Protein AF-A0A0N4YN14-F1 (afdb_monomer_lite)

Organism: Nippostrongylus brasiliensis (NCBI:txid27835)

InterPro domains:
  IPR001128 Cytochrome P450 [PF00067] (8-108)
  IPR036396 Cytochrome P450 superfamily [G3DSA:1.10.630.10] (1-104)
  IPR036396 Cytochrome P450 superfamily [G3DSA:1.10.630.10] (105-156)
  IPR036396 Cytochrome P450 superfamily [SSF48264] (8-153)
  IPR050182 Cytochrome P450 family 2 [PTHR24300] (8-103)

Sequence (157 aa):
MPLIKQRTDRLMEPVKAILEFIRNKVEQRKREIWSGTHVVLGEGEDFVDAFLMEMERQHECDVPSSFDDEMLVMSVLDLWIAAQATTSTTLSWAFTFLLLHPEEIHRCASLTPLNLWRDTAEDTAVGSYVIPKGTAITAQLSLVMNDETFFEDRHQE

Foldseek 3Di:
DVVVVVVVCVVCVVVVVLLVVLLVVLVVVVVCCVVVVDPADDCGPDPSSNLVVVVVVCVVVVHPDPSDSVVSSVVVVVVCVVVCVVVVVVVVVVVVVCVVCVVCVVVVVVDDPADDKDFACAFDDDPPDIDGGGDIDGDPVVVVVVPCVVVVDDPDD

Structure (mmCIF, N/CA/C/O backbone):
data_AF-A0A0N4YN14-F1
#
_entry.id   AF-A0A0N4YN14-F1
#
loop_
_atom_site.group_PDB
_atom_site.id
_atom_site.type_symbol
_atom_site.label_atom_id
_atom_site.label_alt_id
_atom_site.label_comp_id
_atom_site.label_asym_id
_atom_site.label_entity_id
_atom_site.label_seq_id
_atom_site.pdbx_PDB_ins_code
_atom_site.Cartn_x
_atom_site.Cartn_y
_atom_site.Cartn_z
_atom_site.occupancy
_atom_site.B_iso_or_equiv
_atom_site.auth_seq_id
_atom_site.auth_comp_id
_atom_site.auth_asym_id
_atom_site.auth_atom_id
_atom_site.pdbx_PDB_model_num
ATOM 1 N N . MET A 1 1 ? 1.870 -34.485 10.527 1.00 57.41 1 MET A N 1
ATOM 2 C CA . MET A 1 1 ? 3.302 -34.860 10.622 1.00 57.41 1 MET A CA 1
ATOM 3 C C . MET A 1 1 ? 4.099 -33.713 11.242 1.00 57.41 1 MET A C 1
ATOM 5 O O . MET A 1 1 ? 3.972 -32.596 10.749 1.00 57.41 1 MET A O 1
ATOM 9 N N . PRO A 1 2 ? 4.909 -33.957 12.285 1.00 75.00 2 PRO A N 1
ATOM 10 C CA . PRO A 1 2 ? 5.618 -32.907 13.032 1.00 75.00 2 PRO A CA 1
ATOM 11 C C . PRO A 1 2 ? 6.611 -32.084 12.186 1.00 75.00 2 PRO A C 1
ATOM 13 O O . PRO A 1 2 ? 6.713 -30.877 12.378 1.00 75.00 2 PRO A O 1
ATOM 16 N N . LEU A 1 3 ? 7.259 -32.692 11.185 1.00 75.56 3 LEU A N 1
ATOM 17 C CA . LEU A 1 3 ? 8.199 -32.003 10.284 1.00 75.56 3 LEU A CA 1
ATOM 18 C C . LEU A 1 3 ? 7.529 -31.004 9.326 1.00 75.56 3 LEU A C 1
ATOM 20 O O . LEU A 1 3 ? 8.120 -29.978 9.002 1.00 75.56 3 LEU A O 1
ATOM 24 N N . ILE A 1 4 ? 6.300 -31.284 8.876 1.00 79.50 4 ILE A N 1
ATOM 25 C CA . ILE A 1 4 ? 5.536 -30.365 8.015 1.00 79.50 4 ILE A CA 1
ATOM 26 C C . ILE A 1 4 ? 5.090 -29.160 8.842 1.00 79.50 4 ILE A C 1
ATOM 28 O O . ILE A 1 4 ? 5.309 -28.032 8.423 1.00 79.50 4 ILE A O 1
ATOM 32 N N . LYS A 1 5 ? 4.583 -29.399 10.059 1.00 78.50 5 LYS A N 1
ATOM 33 C CA . LYS A 1 5 ? 4.171 -28.339 10.985 1.00 78.50 5 LYS A CA 1
ATOM 34 C C . LYS A 1 5 ? 5.323 -27.375 11.293 1.00 78.50 5 LYS A C 1
ATOM 36 O O . LYS A 1 5 ? 5.171 -26.183 11.090 1.00 78.50 5 LYS A O 1
ATOM 41 N N . GLN A 1 6 ? 6.502 -27.889 11.652 1.00 82.38 6 GLN A N 1
ATOM 42 C CA . GLN A 1 6 ? 7.672 -27.054 11.958 1.00 82.38 6 GLN A CA 1
ATOM 43 C C . GLN A 1 6 ? 8.149 -26.210 10.760 1.00 82.38 6 GLN A C 1
ATOM 45 O O . GLN A 1 6 ? 8.633 -25.092 10.938 1.00 82.38 6 GLN A O 1
ATOM 50 N N . ARG A 1 7 ? 8.028 -26.738 9.534 1.00 80.06 7 ARG A N 1
ATOM 51 C CA . ARG A 1 7 ? 8.362 -26.007 8.301 1.00 80.06 7 ARG A CA 1
ATOM 52 C C . ARG A 1 7 ? 7.329 -24.935 7.979 1.00 80.06 7 ARG A C 1
ATOM 54 O O . ARG A 1 7 ? 7.719 -23.821 7.654 1.00 80.06 7 ARG A O 1
ATOM 61 N N . THR A 1 8 ? 6.045 -25.261 8.100 1.00 77.69 8 THR A N 1
ATOM 62 C CA . THR A 1 8 ? 4.954 -24.298 7.932 1.00 77.69 8 THR A CA 1
ATOM 63 C C . THR A 1 8 ? 5.052 -23.185 8.971 1.00 77.69 8 THR A C 1
ATOM 65 O O . THR A 1 8 ? 4.967 -22.022 8.605 1.00 77.69 8 THR A O 1
ATOM 68 N N . ASP A 1 9 ? 5.333 -23.514 10.234 1.00 83.81 9 ASP A N 1
ATOM 69 C CA . ASP A 1 9 ? 5.491 -22.528 11.304 1.00 83.81 9 ASP A CA 1
ATOM 70 C C . ASP A 1 9 ? 6.617 -21.541 10.972 1.00 83.81 9 ASP A C 1
ATOM 72 O O . ASP A 1 9 ? 6.378 -20.338 10.950 1.00 83.81 9 ASP A O 1
ATOM 76 N N . ARG A 1 10 ? 7.808 -22.037 10.599 1.00 84.94 10 ARG A N 1
ATOM 77 C CA . ARG A 1 10 ? 8.936 -21.183 10.181 1.00 84.94 10 ARG A CA 1
ATOM 78 C C . ARG A 1 10 ? 8.640 -20.326 8.953 1.00 84.94 10 ARG A C 1
ATOM 80 O O . ARG A 1 10 ? 9.118 -19.200 8.893 1.00 84.94 10 ARG A O 1
ATOM 87 N N . LEU A 1 11 ? 7.909 -20.859 7.976 1.00 87.94 11 LEU A N 1
ATOM 88 C CA . LEU A 1 11 ? 7.550 -20.122 6.763 1.00 87.94 11 LEU A CA 1
ATOM 89 C C . LEU A 1 11 ? 6.575 -18.978 7.069 1.00 87.94 11 LEU A C 1
ATOM 91 O O . LEU A 1 11 ? 6.648 -17.929 6.439 1.00 87.94 11 LEU A O 1
ATOM 95 N N . MET A 1 12 ? 5.686 -19.178 8.044 1.00 89.69 12 MET A N 1
ATOM 96 C CA . MET A 1 12 ? 4.671 -18.197 8.416 1.00 89.69 12 MET A CA 1
ATOM 97 C C . MET A 1 12 ? 5.168 -17.150 9.416 1.00 89.69 12 MET A C 1
ATOM 99 O O . MET A 1 12 ? 4.523 -16.115 9.534 1.00 89.69 12 MET A O 1
ATOM 103 N N . GLU A 1 13 ? 6.286 -17.368 10.120 1.00 91.75 13 GLU A N 1
ATOM 104 C CA . GLU A 1 13 ? 6.813 -16.403 11.105 1.00 91.75 13 GLU A CA 1
ATOM 105 C C . GLU A 1 13 ? 6.938 -14.963 10.566 1.00 91.75 13 GLU A C 1
ATOM 107 O O . GLU A 1 13 ? 6.413 -14.054 11.210 1.00 91.75 13 GLU A O 1
ATOM 112 N N . PRO A 1 14 ? 7.524 -14.708 9.377 1.00 90.81 14 PRO A N 1
ATOM 113 C CA . PRO A 1 14 ? 7.596 -13.348 8.842 1.00 90.81 14 PRO A CA 1
ATOM 114 C C . PRO A 1 14 ? 6.214 -12.739 8.578 1.00 90.81 14 PRO A C 1
ATOM 116 O O . PRO A 1 14 ? 5.990 -11.563 8.848 1.00 90.81 14 PRO A O 1
ATOM 119 N N . VAL A 1 15 ? 5.272 -13.548 8.085 1.00 88.31 15 VAL A N 1
ATOM 120 C CA . VAL A 1 15 ? 3.899 -13.107 7.800 1.00 88.31 15 VAL A CA 1
ATOM 121 C C . VAL A 1 15 ? 3.169 -12.756 9.096 1.00 88.31 15 VAL A C 1
ATOM 123 O O . VAL A 1 15 ? 2.511 -11.721 9.160 1.00 88.31 15 VAL A O 1
ATOM 126 N N . LYS A 1 16 ? 3.330 -13.564 10.153 1.00 91.44 16 LYS A N 1
ATOM 127 C CA . LYS A 1 16 ? 2.771 -13.271 11.481 1.00 91.44 16 LYS A CA 1
ATOM 128 C C . LYS A 1 16 ? 3.317 -11.962 12.042 1.00 91.44 16 LYS A C 1
ATOM 130 O O . LYS A 1 16 ? 2.535 -11.140 12.499 1.00 91.44 16 LYS A O 1
ATOM 135 N N . ALA A 1 17 ? 4.628 -11.741 11.947 1.00 94.44 17 ALA A N 1
ATOM 136 C CA . ALA A 1 17 ? 5.250 -10.509 12.425 1.00 94.44 17 ALA A CA 1
AT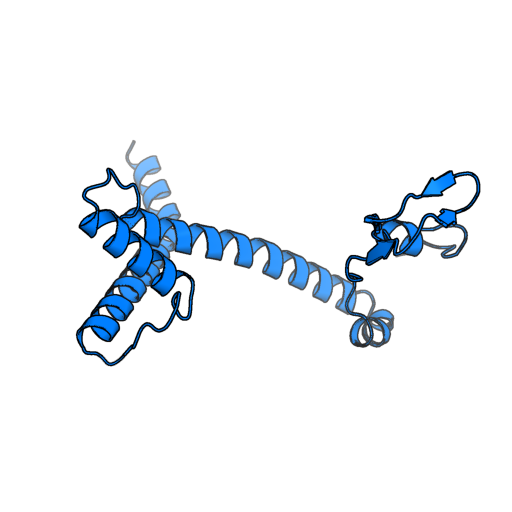OM 137 C C . ALA A 1 17 ? 4.700 -9.263 11.704 1.00 94.44 17 ALA A C 1
ATOM 139 O O . ALA A 1 17 ? 4.447 -8.238 12.337 1.00 94.44 17 ALA A O 1
ATOM 140 N N . ILE A 1 18 ? 4.466 -9.353 10.389 1.00 94.25 18 ILE A N 1
ATOM 141 C CA . ILE A 1 18 ? 3.851 -8.268 9.609 1.00 94.25 18 ILE A CA 1
ATOM 142 C C . ILE A 1 18 ? 2.392 -8.053 10.029 1.00 94.25 18 ILE A C 1
ATOM 144 O O . ILE A 1 18 ? 1.988 -6.915 10.259 1.00 94.25 18 ILE A O 1
ATOM 148 N N . LEU A 1 19 ? 1.609 -9.124 10.176 1.00 95.06 19 LEU A N 1
ATOM 149 C CA . LEU A 1 19 ? 0.220 -9.041 10.637 1.00 95.06 19 LEU A CA 1
ATOM 150 C C . LEU A 1 19 ? 0.114 -8.396 12.024 1.00 95.06 19 LEU A C 1
ATOM 152 O O . LEU A 1 19 ? -0.726 -7.525 12.238 1.00 95.06 19 LEU A O 1
ATOM 156 N N . GLU A 1 20 ? 0.983 -8.783 12.958 1.00 96.50 20 GLU A N 1
ATOM 157 C CA . GLU A 1 20 ? 1.060 -8.177 14.290 1.00 96.50 20 GLU A CA 1
ATOM 158 C C . GLU A 1 20 ? 1.438 -6.698 14.214 1.00 96.50 20 GLU A C 1
ATOM 160 O O . GLU A 1 20 ? 0.837 -5.871 14.900 1.00 96.50 20 GLU A O 1
ATOM 165 N N . PHE A 1 21 ? 2.393 -6.337 13.356 1.00 96.88 21 PHE A N 1
ATOM 166 C CA . PHE A 1 21 ? 2.763 -4.943 13.136 1.00 96.88 21 PHE A CA 1
ATOM 167 C C . PHE A 1 21 ? 1.583 -4.109 12.617 1.00 96.88 21 PHE A C 1
ATOM 169 O O . PHE A 1 21 ? 1.295 -3.051 13.182 1.00 96.88 21 PHE A O 1
ATOM 176 N N . ILE A 1 22 ? 0.879 -4.590 11.587 1.00 97.00 22 ILE A N 1
ATOM 177 C CA . ILE A 1 22 ? -0.291 -3.908 11.018 1.00 97.00 22 ILE A CA 1
ATOM 178 C C . ILE A 1 22 ? -1.383 -3.772 12.079 1.00 97.00 22 ILE A C 1
ATOM 180 O O . ILE A 1 22 ? -1.888 -2.672 12.297 1.00 97.00 22 ILE A O 1
ATOM 184 N N . ARG A 1 23 ? -1.698 -4.851 12.806 1.00 97.50 23 ARG A N 1
ATOM 185 C CA . ARG A 1 23 ? -2.705 -4.828 13.876 1.00 97.50 23 ARG A CA 1
ATOM 186 C C . ARG A 1 23 ? -2.349 -3.811 14.958 1.00 97.50 23 ARG A C 1
ATOM 188 O O . ARG A 1 23 ? -3.185 -2.998 15.336 1.00 97.50 23 ARG A O 1
ATOM 195 N N . ASN A 1 24 ? -1.094 -3.788 15.404 1.00 97.75 24 ASN A N 1
ATOM 196 C CA . ASN A 1 24 ? -0.623 -2.812 16.386 1.00 97.75 24 ASN A CA 1
ATOM 197 C C . ASN A 1 24 ? -0.769 -1.368 15.888 1.00 97.75 24 ASN A C 1
ATOM 199 O O . ASN A 1 24 ? -1.068 -0.481 16.689 1.00 97.75 24 ASN A O 1
ATOM 203 N N . LYS A 1 25 ? -0.577 -1.129 14.585 1.00 97.19 25 LYS A N 1
ATOM 204 C CA . LYS A 1 25 ? -0.756 0.188 13.963 1.00 97.19 25 LYS A CA 1
ATOM 205 C C . LYS A 1 25 ? -2.220 0.600 13.855 1.00 97.19 25 LYS A C 1
ATOM 207 O O . LYS A 1 25 ? -2.529 1.736 14.200 1.00 97.19 25 LYS A O 1
ATOM 212 N N . VAL A 1 26 ? -3.109 -0.313 13.470 1.00 96.81 26 VAL A N 1
ATOM 213 C CA . VAL A 1 26 ? -4.563 -0.073 13.474 1.00 96.81 26 VAL A CA 1
ATOM 214 C C . VAL A 1 26 ? -5.043 0.261 14.888 1.00 96.81 26 VAL A C 1
ATOM 216 O O . VAL A 1 26 ? -5.708 1.271 15.102 1.00 96.81 26 VAL A O 1
ATOM 219 N N . GLU A 1 27 ? -4.626 -0.518 15.884 1.00 96.50 27 GLU A N 1
ATOM 220 C CA . GLU A 1 27 ? -4.987 -0.274 17.282 1.00 96.50 27 GLU A CA 1
ATOM 221 C C . GLU A 1 27 ? -4.393 1.030 17.827 1.00 96.50 27 GLU A C 1
ATOM 223 O O . GLU A 1 27 ? -5.014 1.719 18.636 1.00 96.50 27 GLU A O 1
ATOM 228 N N . GLN A 1 28 ? -3.189 1.400 17.386 1.00 96.62 28 GLN A N 1
ATOM 229 C CA . GLN A 1 28 ? -2.610 2.705 17.690 1.00 96.62 28 GLN A CA 1
ATOM 230 C C . GLN A 1 28 ? -3.473 3.835 17.114 1.00 96.62 28 GLN A C 1
ATOM 232 O O . GLN A 1 28 ? -3.831 4.739 17.866 1.00 96.62 28 GLN A O 1
ATOM 237 N N . ARG A 1 29 ? -3.859 3.750 15.836 1.00 95.94 29 ARG A N 1
ATOM 238 C CA . ARG A 1 29 ? -4.699 4.755 15.173 1.00 95.94 29 ARG A CA 1
ATOM 239 C C . ARG A 1 29 ? -6.038 4.935 15.887 1.00 95.94 29 ARG A C 1
ATOM 241 O O . ARG A 1 29 ? -6.415 6.060 16.197 1.00 95.94 29 ARG A O 1
ATOM 248 N N . LYS A 1 30 ? -6.720 3.842 16.244 1.00 95.44 30 LYS A N 1
ATOM 249 C CA . LYS A 1 30 ? -7.972 3.903 17.020 1.00 95.44 30 LYS A CA 1
ATOM 250 C C . LYS A 1 30 ? -7.799 4.612 18.365 1.00 95.44 30 LYS A C 1
ATOM 252 O O . LYS A 1 30 ? -8.647 5.413 18.750 1.00 95.44 30 LYS A O 1
ATOM 257 N N . ARG A 1 31 ? -6.699 4.348 19.083 1.00 96.75 31 ARG A N 1
ATOM 258 C CA . ARG A 1 31 ? -6.396 5.045 20.346 1.00 96.75 31 ARG A CA 1
ATOM 259 C C . ARG A 1 31 ? -6.161 6.537 20.139 1.00 96.75 31 ARG A C 1
ATOM 261 O O . ARG A 1 31 ? -6.609 7.316 20.970 1.00 96.75 31 ARG A O 1
ATOM 268 N N . GLU A 1 32 ? -5.475 6.918 19.067 1.00 95.75 32 GLU A N 1
ATOM 269 C CA . GLU A 1 32 ? -5.211 8.322 18.729 1.00 95.75 32 GLU A CA 1
ATOM 270 C C . GLU A 1 32 ? -6.497 9.071 18.355 1.00 95.75 32 GLU A C 1
ATOM 272 O O . GLU A 1 32 ? -6.663 10.221 18.763 1.00 95.75 32 GLU A O 1
ATOM 277 N N . ILE A 1 33 ? -7.424 8.409 17.652 1.00 94.62 33 ILE A N 1
ATOM 278 C CA . ILE A 1 33 ? -8.777 8.925 17.387 1.00 94.62 33 ILE A CA 1
ATOM 279 C C . ILE A 1 33 ? -9.526 9.124 18.707 1.00 94.62 33 ILE A C 1
ATOM 281 O O . ILE A 1 33 ? -10.038 10.206 18.983 1.00 94.62 33 ILE A O 1
ATOM 285 N N . TRP A 1 34 ? -9.527 8.105 19.572 1.00 92.31 34 TRP A N 1
ATOM 286 C CA . TRP A 1 34 ? -10.205 8.164 20.867 1.00 92.31 34 TRP A CA 1
ATOM 287 C C . TRP A 1 34 ? -9.648 9.252 21.796 1.00 92.31 34 TRP A C 1
ATOM 289 O O . TRP A 1 34 ? -10.404 9.926 22.493 1.00 92.31 34 TRP A O 1
ATOM 299 N N . SER A 1 35 ? -8.326 9.449 21.821 1.00 95.75 35 SER A N 1
ATOM 300 C CA . SER A 1 35 ? -7.695 10.509 22.615 1.00 95.75 35 SER A CA 1
ATOM 301 C C . SER A 1 35 ? -7.858 11.906 22.008 1.00 95.75 35 SER A C 1
ATOM 303 O O . SER A 1 35 ? -7.407 12.877 22.617 1.00 95.75 35 SER A O 1
ATOM 305 N N . GLY A 1 36 ? -8.456 12.020 20.815 1.00 92.62 36 GLY A N 1
ATOM 306 C CA . GLY A 1 36 ? -8.574 13.266 20.055 1.00 92.62 36 GLY A CA 1
ATOM 307 C C . GLY A 1 36 ? -7.236 13.794 19.533 1.00 92.62 36 GLY A C 1
ATOM 308 O O . GLY A 1 36 ? -7.130 14.965 19.180 1.00 92.62 36 GLY A O 1
ATOM 309 N N . THR A 1 37 ? -6.192 12.960 19.533 1.00 95.31 37 THR A N 1
ATOM 310 C CA . THR A 1 37 ? -4.865 13.308 19.004 1.00 95.31 37 THR A CA 1
ATOM 311 C C . THR A 1 37 ? -4.840 13.222 17.481 1.00 95.31 37 THR A C 1
ATOM 313 O O . THR A 1 37 ? -4.189 14.042 16.840 1.00 95.31 37 THR A O 1
ATOM 316 N N . HIS A 1 38 ? -5.574 12.261 16.919 1.00 94.25 38 HIS A N 1
ATOM 317 C CA . HIS A 1 38 ? -5.851 12.151 15.491 1.00 94.25 38 HIS A CA 1
ATOM 318 C C . HIS A 1 38 ? -7.301 12.560 15.247 1.00 94.25 38 HIS A C 1
ATOM 320 O O . HIS A 1 38 ? -8.207 12.001 15.864 1.00 94.25 38 HIS A O 1
ATOM 326 N N . VAL A 1 39 ? -7.531 13.551 14.390 1.00 91.56 39 VAL A N 1
ATOM 327 C CA . VAL A 1 39 ? -8.878 14.054 14.098 1.00 91.56 39 VAL A CA 1
ATOM 328 C C . VAL A 1 39 ? -9.242 13.650 12.683 1.00 91.56 39 VAL A C 1
ATOM 330 O O . VAL A 1 39 ? -8.636 14.119 11.727 1.00 91.56 39 VAL A O 1
ATOM 333 N N . VAL A 1 40 ? -10.260 12.805 12.556 1.00 90.75 40 VAL A N 1
ATOM 334 C CA . VAL A 1 40 ? -10.760 12.365 11.256 1.00 90.75 40 VAL A CA 1
ATOM 335 C C . VAL A 1 40 ? -11.679 13.449 10.688 1.00 90.75 40 VAL A C 1
ATOM 337 O O . VAL A 1 40 ? -12.694 13.793 11.295 1.00 90.75 40 VAL A O 1
ATOM 340 N N . LEU A 1 41 ? -11.306 14.028 9.544 1.00 88.06 41 LEU A N 1
ATOM 341 C CA . LEU A 1 41 ? -12.055 15.090 8.865 1.00 88.06 41 LEU A CA 1
ATOM 342 C C . LEU A 1 41 ? -12.566 14.609 7.503 1.00 88.06 41 LEU A C 1
ATOM 344 O O . LEU A 1 41 ? -11.870 13.888 6.792 1.00 88.06 41 LEU A O 1
ATOM 348 N N . GLY A 1 42 ? -13.753 15.071 7.098 1.00 90.06 42 GLY A N 1
ATOM 349 C CA . GLY A 1 42 ? -14.306 14.770 5.774 1.00 90.06 42 GLY A CA 1
ATOM 350 C C . GLY A 1 42 ? -14.537 13.271 5.569 1.00 90.06 42 GLY A C 1
ATOM 351 O O . GLY A 1 42 ? -15.349 12.691 6.277 1.00 90.06 42 GLY A O 1
ATOM 352 N N . GLU A 1 43 ? -13.839 12.675 4.6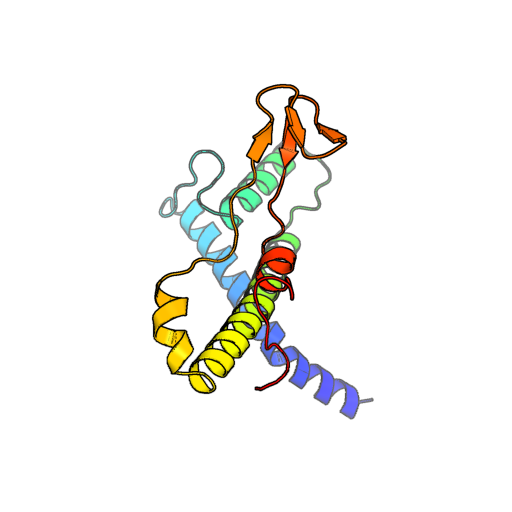00 1.00 89.19 43 GLU A N 1
ATOM 353 C CA . GLU A 1 43 ? -13.895 11.238 4.266 1.00 89.19 43 GLU A CA 1
ATOM 354 C C . GLU A 1 43 ? -12.706 10.434 4.846 1.00 89.19 43 GLU A C 1
ATOM 356 O O . GLU A 1 43 ? -12.516 9.272 4.496 1.00 89.19 43 GLU A O 1
ATOM 361 N N . GLY A 1 44 ? -11.906 11.041 5.732 1.00 91.81 44 GLY A N 1
ATOM 362 C CA . GLY A 1 44 ? -10.691 10.450 6.305 1.00 91.81 44 GLY A CA 1
ATOM 363 C C . GLY A 1 44 ? -9.406 10.912 5.611 1.00 91.81 44 GLY A C 1
ATOM 364 O O . GLY A 1 44 ? -9.422 11.320 4.450 1.00 91.81 44 GLY A O 1
ATOM 365 N N . GLU A 1 45 ? -8.277 10.889 6.330 1.00 92.31 45 GLU A N 1
ATOM 366 C CA . GLU A 1 45 ? -6.982 11.329 5.778 1.00 92.31 45 GLU A CA 1
ATOM 367 C C . GLU A 1 45 ? -6.289 10.237 4.954 1.00 92.31 45 GLU A C 1
ATOM 369 O O . GLU A 1 45 ? -5.503 10.522 4.047 1.00 92.31 45 GLU A O 1
ATOM 374 N N . ASP A 1 46 ? -6.573 8.977 5.276 1.00 94.75 46 ASP A N 1
ATOM 375 C CA . ASP A 1 46 ? -6.020 7.809 4.609 1.00 94.75 46 ASP A CA 1
ATOM 376 C C . ASP A 1 46 ? -7.036 6.656 4.547 1.00 94.75 46 ASP A C 1
ATOM 378 O O . ASP A 1 46 ? -8.164 6.742 5.036 1.00 94.75 46 ASP A O 1
ATOM 382 N N . PHE A 1 47 ? -6.626 5.554 3.914 1.00 95.38 47 PHE A N 1
ATOM 383 C CA . PHE A 1 47 ? -7.460 4.361 3.764 1.00 95.38 47 PHE A CA 1
ATOM 384 C C . PHE A 1 47 ? -7.937 3.786 5.107 1.00 95.38 47 PHE A C 1
ATOM 386 O O . PHE A 1 47 ? -9.051 3.275 5.182 1.00 95.38 47 PHE A O 1
ATOM 393 N N . VAL A 1 48 ? -7.111 3.851 6.157 1.00 96.06 48 VAL A N 1
ATOM 394 C CA . VAL A 1 48 ? -7.463 3.299 7.471 1.00 96.06 48 VAL A CA 1
ATOM 395 C C . VAL A 1 48 ? -8.578 4.130 8.090 1.00 96.06 48 VAL A C 1
ATOM 397 O O . VAL A 1 48 ? -9.550 3.560 8.577 1.00 96.06 48 VAL A O 1
ATOM 400 N N . ASP A 1 49 ? -8.479 5.457 8.018 1.00 95.88 49 ASP A N 1
ATOM 401 C CA . ASP A 1 49 ? -9.531 6.351 8.503 1.00 95.88 49 ASP A CA 1
ATOM 402 C C . ASP A 1 49 ? -10.847 6.130 7.751 1.00 95.88 49 ASP A C 1
ATOM 404 O O . ASP A 1 49 ? -11.879 5.910 8.383 1.00 95.88 49 ASP A O 1
ATOM 408 N N . ALA A 1 50 ? -10.804 6.103 6.415 1.00 95.75 50 ALA A N 1
ATOM 409 C CA . ALA A 1 50 ? -11.988 5.877 5.589 1.00 95.75 50 ALA A CA 1
ATOM 410 C C . ALA A 1 50 ? -12.662 4.528 5.901 1.00 95.75 50 ALA A C 1
ATOM 412 O O . ALA A 1 50 ? -13.888 4.440 5.988 1.00 95.75 50 ALA A O 1
ATOM 413 N N . PHE A 1 51 ? -11.872 3.471 6.123 1.00 96.19 51 PHE A N 1
ATOM 414 C CA . PHE A 1 51 ? -12.400 2.155 6.483 1.00 96.19 51 PHE A CA 1
ATOM 415 C C . PHE A 1 51 ? -13.040 2.155 7.877 1.00 96.19 51 PHE A C 1
ATOM 417 O O . PHE A 1 51 ? -14.115 1.586 8.055 1.00 96.19 51 PHE A O 1
ATOM 424 N N . LEU A 1 52 ? -12.403 2.794 8.866 1.00 95.25 52 LEU A N 1
ATOM 425 C CA . LEU A 1 52 ? -12.949 2.906 10.223 1.00 95.25 52 LEU A CA 1
ATOM 426 C C . LEU A 1 52 ? -14.254 3.716 10.240 1.00 95.25 52 LEU A C 1
ATOM 428 O O . LEU A 1 52 ? -15.202 3.312 10.910 1.00 95.25 52 LEU A O 1
ATOM 432 N N . MET A 1 53 ? -14.329 4.803 9.466 1.00 93.75 53 MET A N 1
ATOM 433 C CA . MET A 1 53 ? -15.556 5.591 9.299 1.00 93.75 53 MET A CA 1
ATOM 434 C C . MET A 1 53 ? -16.685 4.763 8.685 1.00 93.75 53 MET A C 1
ATOM 436 O O . MET A 1 53 ? -17.818 4.798 9.160 1.00 93.75 53 MET A O 1
ATOM 440 N N . GLU A 1 54 ? -16.386 3.996 7.637 1.00 93.38 54 GLU A N 1
ATOM 441 C CA . GLU A 1 54 ? -17.378 3.146 6.982 1.00 93.38 54 GLU A CA 1
ATOM 442 C C . GLU A 1 54 ? -17.857 2.014 7.905 1.00 93.38 54 GLU A C 1
ATOM 444 O O . GLU A 1 54 ? -19.048 1.697 7.932 1.00 93.38 54 GLU A O 1
ATOM 449 N N . MET A 1 55 ? -16.954 1.452 8.711 1.00 92.88 55 MET A N 1
ATOM 450 C CA . MET A 1 55 ? -17.282 0.462 9.735 1.00 92.88 55 MET A CA 1
ATOM 451 C C . MET A 1 55 ? -18.245 1.032 10.789 1.00 92.88 55 MET A C 1
ATOM 453 O O . MET A 1 55 ? -19.251 0.397 11.107 1.00 92.88 55 MET A O 1
ATOM 457 N N . GLU A 1 56 ? -17.989 2.245 11.289 1.00 91.00 56 GLU A N 1
ATOM 458 C CA . GLU A 1 56 ? -18.876 2.930 12.241 1.00 91.00 56 GLU A CA 1
ATOM 459 C C . GLU A 1 56 ? -20.245 3.238 11.616 1.00 91.00 56 GLU A C 1
ATOM 461 O O . GLU A 1 56 ? -21.283 2.889 12.181 1.00 91.00 56 GLU A O 1
ATOM 466 N N . ARG A 1 57 ? -20.262 3.773 10.389 1.00 90.81 57 ARG A N 1
ATOM 467 C CA . ARG A 1 57 ? -21.489 4.085 9.642 1.00 90.81 57 ARG A CA 1
ATOM 468 C C . ARG A 1 57 ? -22.392 2.862 9.454 1.00 90.81 57 ARG A C 1
ATOM 470 O O . ARG A 1 57 ? -23.616 2.965 9.557 1.00 90.81 57 ARG A O 1
ATOM 477 N N . GLN A 1 58 ? -21.813 1.703 9.140 1.00 90.00 58 GLN A N 1
ATOM 478 C CA . GLN A 1 58 ? -22.579 0.468 8.953 1.00 90.00 58 GLN A CA 1
ATOM 479 C C . GLN A 1 58 ? -23.096 -0.102 10.278 1.00 90.00 58 GLN A C 1
ATOM 481 O O . GLN A 1 58 ? -24.219 -0.610 10.313 1.00 90.00 58 GLN A O 1
ATOM 486 N N . HIS A 1 59 ? -22.323 0.042 11.358 1.00 87.06 59 HIS A N 1
ATOM 487 C CA . HIS A 1 59 ? -22.741 -0.346 12.703 1.00 87.06 59 HIS A CA 1
ATOM 488 C C . HIS A 1 59 ? -23.931 0.495 13.199 1.00 87.06 59 HIS A C 1
ATOM 490 O O . HIS A 1 59 ? -24.879 -0.052 13.757 1.00 87.06 59 HIS A O 1
ATOM 496 N N . GLU A 1 60 ? -23.943 1.807 12.938 1.00 88.88 60 GLU A N 1
ATOM 497 C CA . GLU A 1 60 ? -25.076 2.686 13.277 1.00 88.88 60 GLU A CA 1
ATOM 498 C C . GLU A 1 60 ? -26.365 2.345 12.517 1.00 88.88 60 GLU A C 1
ATOM 500 O O . GLU A 1 60 ? -27.467 2.521 13.038 1.00 88.88 60 GLU A O 1
ATOM 505 N N . CYS A 1 61 ? -26.239 1.853 11.283 1.00 86.62 61 CYS A N 1
ATOM 506 C CA . CYS A 1 61 ? -27.378 1.520 10.428 1.00 86.62 61 CYS A CA 1
ATOM 507 C C . CYS A 1 61 ? -27.924 0.092 10.647 1.00 86.62 61 CYS A C 1
ATOM 509 O O . CYS A 1 61 ? -28.845 -0.298 9.929 1.00 86.62 61 CYS A O 1
ATOM 511 N N . ASP A 1 62 ? -27.359 -0.681 11.587 1.00 83.31 62 ASP A N 1
ATOM 512 C CA . ASP A 1 62 ? -27.693 -2.093 11.871 1.00 83.31 62 ASP A CA 1
ATOM 513 C C . ASP A 1 62 ? -27.695 -2.983 10.607 1.00 83.31 62 ASP A C 1
ATOM 515 O O . ASP A 1 62 ? -28.524 -3.878 10.418 1.00 83.31 62 ASP A O 1
ATOM 519 N N . VAL A 1 63 ? -26.771 -2.701 9.679 1.00 83.75 63 VAL A N 1
ATOM 520 C CA . VAL A 1 63 ? -26.630 -3.454 8.427 1.00 83.75 63 VAL A CA 1
ATOM 521 C C . VAL A 1 63 ? -25.654 -4.611 8.655 1.00 83.75 63 VAL A C 1
ATOM 523 O O . VAL A 1 63 ? -24.570 -4.380 9.192 1.00 83.75 63 VAL A O 1
ATOM 526 N N . PRO A 1 64 ? -25.963 -5.849 8.215 1.00 80.56 64 PRO A N 1
ATOM 527 C CA . PRO A 1 64 ? -24.989 -6.936 8.209 1.00 80.56 64 PRO A CA 1
ATOM 528 C C . PRO A 1 64 ? -23.732 -6.517 7.438 1.00 80.56 64 PRO A C 1
ATOM 530 O O . PRO A 1 64 ? -23.792 -6.276 6.231 1.00 80.56 64 PRO A O 1
ATOM 533 N N . SER A 1 65 ? -22.608 -6.413 8.144 1.00 84.38 65 SER A N 1
ATOM 534 C CA . SER A 1 65 ? -21.381 -5.813 7.628 1.00 84.38 65 SER A CA 1
ATOM 535 C C . SER A 1 65 ? -20.233 -6.816 7.591 1.00 84.38 65 SER A C 1
ATOM 537 O O . SER A 1 65 ? -20.046 -7.599 8.519 1.00 84.38 65 SER A O 1
ATOM 539 N N . SER A 1 66 ? -19.451 -6.770 6.513 1.00 88.00 66 SER A N 1
ATOM 540 C CA . SER A 1 66 ? -18.137 -7.415 6.413 1.00 88.00 66 SER A CA 1
ATOM 541 C C . SER A 1 66 ? -16.988 -6.495 6.843 1.00 88.00 66 SER A C 1
ATOM 543 O O . SER A 1 66 ? -15.826 -6.867 6.704 1.00 88.00 66 SER A O 1
ATOM 545 N N . PHE A 1 67 ? -17.291 -5.268 7.274 1.00 90.56 67 PHE A N 1
ATOM 546 C CA . PHE A 1 67 ? -16.309 -4.308 7.756 1.00 90.56 67 PHE A CA 1
ATOM 547 C C . PHE A 1 67 ? -16.066 -4.599 9.231 1.00 90.56 67 PHE A C 1
ATOM 549 O O . PHE A 1 67 ? -16.812 -4.168 10.104 1.00 90.56 67 PHE A O 1
ATOM 556 N N . ASP A 1 68 ? -15.027 -5.383 9.485 1.00 92.38 68 ASP A N 1
ATOM 557 C CA . ASP A 1 68 ? -14.504 -5.647 10.815 1.00 92.38 68 ASP A CA 1
ATOM 558 C C . ASP A 1 68 ? -12.986 -5.427 10.844 1.00 92.38 68 ASP A C 1
ATOM 560 O O . ASP A 1 68 ? -12.333 -5.176 9.823 1.00 92.38 68 ASP A O 1
ATOM 564 N N . ASP A 1 69 ? -12.416 -5.514 12.042 1.00 93.62 69 ASP A N 1
ATOM 565 C CA . ASP A 1 69 ? -10.988 -5.305 12.264 1.00 93.62 69 ASP A CA 1
ATOM 566 C C . ASP A 1 69 ? -10.106 -6.276 11.481 1.00 93.62 69 ASP A C 1
ATOM 568 O O . ASP A 1 69 ? -9.006 -5.912 11.057 1.00 93.62 69 ASP A O 1
ATOM 572 N N . GLU A 1 70 ? -10.559 -7.515 11.295 1.00 94.31 70 GLU A N 1
ATOM 573 C CA . GLU A 1 70 ? -9.779 -8.514 10.578 1.00 94.31 70 GLU A CA 1
ATOM 574 C C . GLU A 1 70 ? -9.763 -8.195 9.085 1.00 94.31 70 GLU A C 1
ATOM 576 O O . GLU A 1 70 ? -8.706 -8.245 8.454 1.00 94.31 70 GLU A O 1
ATOM 581 N N . MET A 1 71 ? -10.904 -7.778 8.536 1.00 95.56 71 MET A N 1
ATOM 582 C CA . MET A 1 71 ? -11.007 -7.321 7.158 1.00 95.56 71 MET A CA 1
ATOM 583 C C . MET A 1 71 ? -10.143 -6.082 6.910 1.00 95.56 71 MET A C 1
ATOM 585 O O . MET A 1 71 ? -9.461 -6.014 5.884 1.00 95.56 71 MET A O 1
ATOM 589 N N . LEU A 1 72 ? -10.102 -5.134 7.851 1.00 97.00 72 LEU A N 1
ATOM 590 C CA . LEU A 1 72 ? -9.213 -3.974 7.772 1.00 97.00 72 LEU A CA 1
ATOM 591 C C . LEU A 1 72 ? -7.740 -4.404 7.731 1.00 97.00 72 LEU A C 1
ATOM 593 O O . LEU A 1 72 ? -7.002 -4.012 6.825 1.00 97.00 72 LEU A O 1
ATOM 597 N N . VAL A 1 73 ? -7.309 -5.245 8.676 1.00 96.62 73 VAL A N 1
ATOM 598 C CA . VAL A 1 73 ? -5.919 -5.730 8.744 1.00 96.62 73 VAL A CA 1
ATOM 599 C C . VAL A 1 73 ? -5.527 -6.476 7.465 1.00 96.62 73 VAL A C 1
ATOM 601 O O . VAL A 1 73 ? -4.447 -6.233 6.923 1.00 96.62 73 VAL A O 1
ATOM 604 N N . MET A 1 74 ? -6.402 -7.344 6.954 1.00 95.56 74 MET A N 1
ATOM 605 C CA . MET A 1 74 ? -6.152 -8.103 5.727 1.00 95.56 74 MET A CA 1
ATOM 606 C C . MET A 1 74 ? -6.123 -7.211 4.484 1.00 95.56 74 MET A C 1
ATOM 608 O O . MET A 1 74 ? -5.263 -7.400 3.628 1.00 95.56 74 MET A O 1
ATOM 612 N N . SER A 1 75 ? -6.995 -6.204 4.402 1.00 96.44 75 SER A N 1
ATOM 613 C CA . SER A 1 75 ? -7.011 -5.252 3.281 1.00 96.44 75 SER A CA 1
ATOM 614 C C . SER A 1 75 ? -5.738 -4.403 3.240 1.00 96.44 75 SER A C 1
ATOM 616 O O . SER A 1 75 ? -5.157 -4.200 2.176 1.00 96.44 75 SER A O 1
ATOM 618 N N . VAL A 1 76 ? -5.254 -3.951 4.403 1.00 96.38 76 VAL A N 1
ATOM 619 C CA . VAL A 1 76 ? -3.974 -3.228 4.503 1.00 96.38 76 VAL A CA 1
ATOM 620 C C . VAL A 1 76 ? -2.801 -4.130 4.108 1.00 96.38 76 VAL A C 1
ATOM 622 O O . VAL A 1 76 ? -1.883 -3.675 3.423 1.00 96.38 76 VAL A O 1
ATOM 625 N N . LEU A 1 77 ? -2.828 -5.407 4.504 1.00 95.12 77 LEU A N 1
ATOM 626 C CA . LEU A 1 77 ? -1.809 -6.376 4.103 1.00 95.12 77 LEU A CA 1
ATOM 627 C C . LEU A 1 77 ? -1.794 -6.586 2.582 1.00 95.12 77 LEU A C 1
ATOM 629 O O . LEU A 1 77 ? -0.718 -6.555 1.985 1.00 95.12 77 LEU A O 1
ATOM 633 N N . ASP A 1 78 ? -2.960 -6.784 1.966 1.00 93.94 78 ASP A N 1
ATOM 634 C CA . ASP A 1 78 ? -3.092 -6.993 0.521 1.00 93.94 78 ASP A CA 1
ATOM 635 C C . ASP A 1 78 ? -2.556 -5.792 -0.265 1.00 93.94 78 ASP A C 1
ATOM 637 O O . ASP A 1 78 ? -1.678 -5.942 -1.121 1.00 93.94 78 ASP A O 1
ATOM 641 N N . LEU A 1 79 ? -2.978 -4.582 0.123 1.00 94.12 79 LEU A N 1
ATOM 642 C CA . LEU A 1 79 ? -2.501 -3.335 -0.469 1.00 94.12 79 LEU A CA 1
ATOM 643 C C . LEU A 1 79 ? -0.972 -3.215 -0.387 1.00 94.12 79 LEU A C 1
ATOM 645 O O . LEU A 1 79 ? -0.313 -2.858 -1.367 1.00 94.12 79 LEU A O 1
ATOM 649 N N . TRP A 1 80 ? -0.392 -3.534 0.773 1.00 91.69 80 TRP A N 1
ATOM 650 C CA . TRP A 1 80 ? 1.051 -3.453 0.980 1.00 91.69 80 TRP A CA 1
ATOM 651 C C . TRP A 1 80 ? 1.824 -4.477 0.140 1.00 91.69 80 TRP A C 1
ATOM 653 O O . TRP A 1 80 ? 2.808 -4.111 -0.505 1.00 91.69 80 TRP A O 1
ATOM 663 N N . ILE A 1 81 ? 1.384 -5.741 0.101 1.00 89.75 81 ILE A N 1
ATOM 664 C CA . ILE A 1 81 ? 2.043 -6.792 -0.692 1.00 89.75 81 ILE A CA 1
ATOM 665 C C . ILE A 1 81 ? 1.980 -6.452 -2.186 1.00 89.75 81 ILE A C 1
ATOM 667 O O . ILE A 1 81 ? 3.002 -6.540 -2.877 1.00 89.75 81 ILE A O 1
ATOM 671 N N . ALA A 1 82 ? 0.812 -6.024 -2.675 1.00 90.06 82 ALA A N 1
ATOM 672 C CA . ALA A 1 82 ? 0.612 -5.656 -4.073 1.00 90.06 82 ALA A CA 1
ATOM 673 C C . ALA A 1 82 ? 1.543 -4.508 -4.501 1.00 90.06 82 ALA A C 1
ATOM 675 O O . ALA A 1 82 ? 2.196 -4.588 -5.549 1.00 90.06 82 ALA A O 1
ATOM 676 N N . ALA A 1 83 ? 1.652 -3.466 -3.670 1.00 87.38 83 ALA A N 1
ATOM 677 C CA . ALA A 1 83 ? 2.503 -2.311 -3.942 1.00 87.38 83 ALA A CA 1
ATOM 678 C C . ALA A 1 83 ? 4.001 -2.641 -3.849 1.00 87.38 83 ALA A C 1
ATOM 680 O O . ALA A 1 83 ? 4.797 -2.177 -4.672 1.00 87.38 83 ALA A O 1
ATOM 681 N N . GLN A 1 84 ? 4.399 -3.443 -2.859 1.00 89.88 84 GLN A N 1
ATOM 682 C CA . GLN A 1 84 ? 5.805 -3.732 -2.588 1.00 89.88 84 GLN A CA 1
ATOM 683 C C . GLN A 1 84 ? 6.430 -4.617 -3.671 1.00 89.88 84 GLN A C 1
ATOM 685 O O . GLN A 1 84 ? 7.480 -4.261 -4.213 1.00 89.88 84 GLN A O 1
ATOM 690 N N . ALA A 1 85 ? 5.781 -5.730 -4.025 1.00 84.38 85 ALA A N 1
ATOM 691 C CA . ALA A 1 85 ? 6.352 -6.706 -4.950 1.00 84.38 85 ALA A CA 1
ATOM 692 C C . ALA A 1 85 ? 6.542 -6.126 -6.359 1.00 84.38 85 ALA A C 1
ATOM 694 O O . ALA A 1 85 ? 7.589 -6.317 -6.982 1.00 84.38 85 ALA A O 1
ATOM 695 N N . THR A 1 86 ? 5.548 -5.382 -6.851 1.00 89.19 86 THR A N 1
ATOM 696 C CA . THR A 1 86 ? 5.564 -4.789 -8.194 1.00 89.19 86 THR A CA 1
ATOM 697 C C . THR A 1 86 ? 6.592 -3.667 -8.288 1.00 89.19 86 THR A C 1
ATOM 699 O O . THR A 1 86 ? 7.514 -3.752 -9.097 1.00 89.19 86 THR A O 1
ATOM 702 N N . THR A 1 87 ? 6.511 -2.672 -7.401 1.00 91.94 87 THR A N 1
ATOM 703 C CA . THR A 1 87 ? 7.409 -1.508 -7.413 1.00 91.94 87 THR A CA 1
ATOM 704 C C . THR A 1 87 ? 8.862 -1.919 -7.199 1.00 91.94 87 THR A C 1
ATOM 706 O O . THR A 1 87 ? 9.742 -1.453 -7.921 1.00 91.94 87 THR A O 1
ATOM 709 N N . SER A 1 88 ? 9.134 -2.823 -6.249 1.00 90.69 88 SER A N 1
ATOM 710 C CA . SER A 1 88 ? 10.499 -3.293 -5.992 1.00 90.69 88 SER A CA 1
ATOM 711 C C . SER A 1 88 ? 11.075 -4.040 -7.191 1.00 90.69 88 SER A C 1
ATOM 713 O O . SER A 1 88 ? 12.223 -3.795 -7.565 1.00 90.69 88 SER A O 1
ATOM 715 N N . THR A 1 89 ? 10.276 -4.894 -7.835 1.00 84.69 89 THR A N 1
ATOM 716 C CA . THR A 1 89 ? 10.701 -5.630 -9.030 1.00 84.69 89 THR A CA 1
ATOM 717 C C . THR A 1 89 ? 10.976 -4.671 -10.182 1.00 84.69 89 THR A C 1
ATOM 719 O O . THR A 1 89 ? 12.050 -4.728 -10.776 1.00 84.69 89 THR A O 1
ATOM 722 N N . THR A 1 90 ? 10.060 -3.742 -10.463 1.00 89.56 90 THR A N 1
ATOM 723 C CA . THR A 1 90 ? 10.228 -2.745 -11.526 1.00 89.56 90 THR A CA 1
ATOM 724 C C . THR A 1 90 ? 11.457 -1.876 -11.295 1.00 89.56 90 THR A C 1
ATOM 726 O O . THR A 1 90 ? 12.251 -1.707 -12.214 1.00 89.56 90 THR A O 1
ATOM 729 N N . LEU A 1 91 ? 11.655 -1.363 -10.078 1.00 88.69 91 LEU A N 1
ATOM 730 C CA . LEU A 1 91 ? 12.837 -0.567 -9.750 1.00 88.69 91 LEU A CA 1
ATOM 731 C C . LEU A 1 91 ? 14.119 -1.388 -9.856 1.00 88.69 91 LEU A C 1
ATOM 733 O O . LEU A 1 91 ? 15.114 -0.881 -10.357 1.00 88.69 91 LEU A O 1
ATOM 737 N N . SER A 1 92 ? 14.102 -2.651 -9.429 1.00 86.19 92 SER A N 1
ATOM 738 C CA . SER A 1 92 ? 15.268 -3.530 -9.549 1.00 86.19 92 SER A CA 1
ATOM 739 C C . SER A 1 92 ? 15.657 -3.721 -11.011 1.00 86.19 92 SER A C 1
ATOM 741 O O . SER A 1 92 ? 16.807 -3.479 -11.361 1.00 86.19 92 SER A O 1
ATOM 743 N N . TRP A 1 93 ? 14.697 -4.058 -11.878 1.00 85.81 93 TRP A N 1
ATOM 744 C CA . TRP A 1 93 ? 14.942 -4.167 -13.317 1.00 85.81 93 TRP A CA 1
ATOM 745 C C . TRP A 1 93 ? 15.397 -2.846 -13.927 1.00 85.81 93 TRP A C 1
ATOM 747 O O . TRP A 1 93 ? 16.349 -2.840 -14.700 1.00 85.81 93 TRP A O 1
ATOM 757 N N . ALA A 1 94 ? 14.776 -1.732 -13.537 1.00 82.62 94 ALA A N 1
ATOM 758 C CA . ALA A 1 94 ? 15.169 -0.409 -13.999 1.00 82.62 94 ALA A CA 1
ATOM 759 C C . ALA A 1 94 ? 16.623 -0.101 -13.618 1.00 82.62 94 ALA A C 1
ATOM 761 O O . ALA A 1 94 ? 17.412 0.264 -14.479 1.00 82.62 94 ALA A O 1
ATOM 762 N N . PHE A 1 95 ? 17.021 -0.305 -12.361 1.00 83.50 95 PHE A N 1
ATOM 763 C CA . PHE A 1 95 ? 18.399 -0.067 -11.931 1.00 83.50 95 PHE A CA 1
ATOM 764 C C . PHE A 1 95 ? 19.393 -1.031 -12.574 1.00 83.50 95 PHE A C 1
ATOM 766 O O . PHE A 1 95 ? 20.480 -0.603 -12.949 1.00 83.50 95 PHE A O 1
ATOM 773 N N . THR A 1 96 ? 19.044 -2.310 -12.730 1.00 83.06 96 THR A N 1
ATOM 774 C CA . THR A 1 96 ? 19.887 -3.266 -13.456 1.00 83.06 96 THR A CA 1
ATOM 775 C C . THR A 1 96 ? 20.103 -2.817 -14.896 1.00 83.06 96 THR A C 1
ATOM 777 O O . THR A 1 96 ? 21.244 -2.790 -15.344 1.00 83.06 96 THR A O 1
ATOM 780 N N . PHE A 1 97 ? 19.045 -2.395 -15.587 1.00 79.25 97 PHE A N 1
ATOM 781 C CA . PHE A 1 97 ? 19.137 -1.878 -16.948 1.00 79.25 97 PHE A CA 1
ATOM 782 C C . PHE A 1 97 ? 20.007 -0.615 -17.016 1.00 79.25 97 PHE A C 1
ATOM 784 O O . PHE A 1 97 ? 20.937 -0.547 -17.809 1.00 79.25 97 PHE A O 1
ATOM 791 N N . LEU A 1 98 ? 19.793 0.342 -16.107 1.00 78.75 98 LEU A N 1
ATOM 792 C CA . LEU A 1 98 ? 20.605 1.560 -16.014 1.00 78.75 98 LEU A CA 1
ATOM 793 C C . LEU A 1 98 ? 22.094 1.271 -15.755 1.00 78.75 98 LEU A C 1
ATOM 795 O O . LEU A 1 98 ? 22.949 1.978 -16.276 1.00 78.75 98 LEU A O 1
ATOM 799 N N . LEU A 1 99 ? 22.422 0.252 -14.956 1.00 78.38 99 LEU A N 1
ATOM 800 C CA . LEU A 1 99 ? 23.811 -0.140 -14.693 1.00 78.38 99 LEU A CA 1
ATOM 801 C C . LEU A 1 99 ? 24.474 -0.843 -15.884 1.00 78.38 99 LEU A C 1
ATOM 803 O O . LEU A 1 99 ? 25.687 -0.720 -16.046 1.00 78.38 99 LEU A O 1
ATOM 807 N N . LEU A 1 100 ? 23.704 -1.594 -16.675 1.00 79.44 100 LEU A N 1
ATOM 808 C CA . LEU A 1 100 ? 24.192 -2.267 -17.882 1.00 79.44 100 LEU A CA 1
ATOM 809 C C . LEU A 1 100 ? 24.360 -1.295 -19.056 1.00 79.44 100 LEU A C 1
ATOM 811 O O . LEU A 1 100 ? 25.288 -1.472 -19.839 1.00 79.44 100 LEU A O 1
ATOM 815 N N . HIS A 1 101 ? 23.534 -0.245 -19.104 1.00 74.62 101 HIS A N 1
ATOM 816 C CA . HIS A 1 101 ? 23.511 0.772 -20.159 1.00 74.62 101 HIS A CA 1
ATOM 817 C C . HIS A 1 101 ? 23.711 2.178 -19.563 1.00 74.62 101 HIS A C 1
ATOM 819 O O . HIS A 1 101 ? 22.783 2.995 -19.533 1.00 74.62 101 HIS A O 1
ATOM 825 N N . PRO A 1 102 ? 24.905 2.492 -19.022 1.00 65.19 102 PRO A N 1
ATOM 826 C CA . PRO A 1 102 ? 25.172 3.767 -18.353 1.00 65.19 102 PRO A CA 1
ATOM 827 C C . PRO A 1 102 ? 25.005 4.993 -19.270 1.00 65.19 102 PRO A C 1
ATOM 829 O O . PRO A 1 102 ? 24.713 6.090 -18.790 1.00 65.19 102 PRO A O 1
ATOM 832 N N . GLU A 1 103 ? 25.130 4.819 -20.584 1.00 64.81 103 GLU A N 1
ATOM 833 C CA . GLU A 1 103 ? 24.798 5.811 -21.609 1.00 64.81 103 GLU A CA 1
ATOM 834 C C . GLU A 1 103 ? 23.309 6.209 -21.617 1.00 64.81 103 GLU A C 1
ATOM 836 O O . GLU A 1 103 ? 22.987 7.367 -21.898 1.00 64.81 103 GLU A O 1
ATOM 841 N N . GLU A 1 104 ? 22.407 5.306 -21.222 1.00 58.69 104 GLU A N 1
ATOM 842 C CA . GLU A 1 104 ? 20.960 5.543 -21.149 1.00 58.69 104 GLU A CA 1
ATOM 843 C C . GLU A 1 104 ? 20.533 6.228 -19.834 1.00 58.69 104 GLU A C 1
ATOM 845 O O . GLU A 1 104 ? 19.465 6.841 -19.769 1.00 58.69 104 GLU A O 1
ATOM 850 N N . ILE A 1 105 ? 21.382 6.252 -18.792 1.00 55.28 105 ILE A N 1
ATOM 851 C CA . ILE A 1 105 ? 21.109 6.976 -17.529 1.00 55.28 105 ILE A CA 1
ATOM 852 C C . ILE A 1 105 ? 20.860 8.465 -17.783 1.00 55.28 105 ILE A C 1
ATOM 854 O O . ILE A 1 105 ? 19.937 9.059 -17.214 1.00 55.28 105 ILE A O 1
ATOM 858 N N . HIS A 1 106 ? 21.657 9.069 -18.667 1.00 52.97 106 HIS A N 1
ATOM 859 C CA . HIS A 1 106 ? 21.528 10.482 -19.014 1.00 52.97 106 HIS A CA 1
ATOM 860 C C . HIS A 1 106 ? 20.222 10.795 -19.769 1.00 52.97 106 HIS A C 1
ATOM 862 O O . HIS A 1 106 ? 19.764 11.937 -19.713 1.00 52.97 106 HIS A O 1
ATOM 868 N N . ARG A 1 107 ? 19.589 9.804 -20.419 1.00 51.84 107 ARG A N 1
ATOM 869 C CA . ARG A 1 107 ? 18.274 9.940 -21.075 1.00 51.84 107 ARG A CA 1
ATOM 870 C C . ARG A 1 107 ? 17.111 9.631 -20.129 1.00 51.84 107 ARG A C 1
ATOM 872 O O . ARG A 1 107 ? 16.140 10.384 -20.108 1.00 51.84 107 ARG A O 1
ATOM 879 N N . CYS A 1 108 ? 17.223 8.598 -19.293 1.00 47.25 108 CYS A N 1
ATOM 880 C CA . CYS A 1 108 ? 16.190 8.199 -18.328 1.00 47.25 108 CYS A CA 1
ATOM 881 C C . CYS A 1 108 ? 15.925 9.253 -17.242 1.00 47.25 108 CYS A C 1
ATOM 883 O O . CYS A 1 108 ? 14.780 9.435 -16.835 1.00 47.25 108 CYS A O 1
ATOM 885 N N . ALA A 1 109 ? 16.936 10.026 -16.827 1.00 47.62 109 ALA A N 1
ATOM 886 C CA . ALA A 1 109 ? 16.739 11.167 -15.923 1.00 47.62 109 ALA A CA 1
ATOM 887 C C . ALA A 1 109 ? 15.815 12.264 -16.505 1.00 47.62 109 ALA A C 1
ATOM 889 O O . ALA A 1 109 ? 15.342 13.128 -15.768 1.00 47.62 109 ALA A O 1
ATOM 890 N N . SER A 1 110 ? 15.530 12.218 -17.812 1.00 48.66 110 SER A N 1
ATOM 891 C CA . SER A 1 110 ? 14.687 13.175 -18.528 1.00 48.66 110 SER A CA 1
ATOM 892 C C . SER A 1 110 ? 13.282 12.646 -18.892 1.00 48.66 110 SER A C 1
ATOM 894 O O . SER A 1 110 ? 12.522 13.394 -19.509 1.00 48.66 110 SER A O 1
ATOM 896 N N . LEU A 1 111 ? 12.905 11.400 -18.552 1.00 49.69 111 LEU A N 1
ATOM 897 C CA . LEU A 1 111 ? 11.697 10.734 -19.086 1.00 49.69 111 LEU A CA 1
ATOM 898 C C . LEU A 1 111 ? 10.861 10.008 -18.006 1.00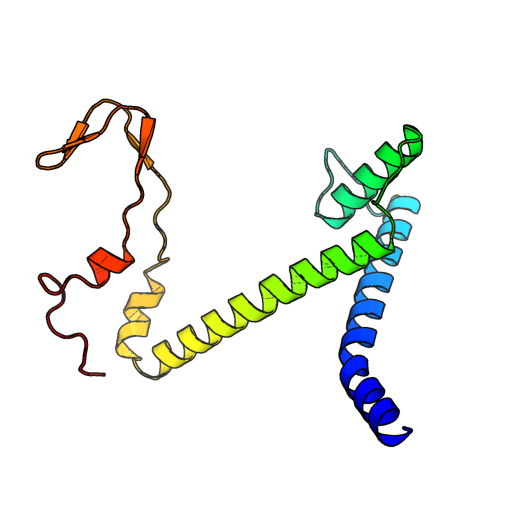 49.69 111 LEU A C 1
ATOM 900 O O . LEU A 1 111 ? 11.230 8.946 -17.518 1.00 49.69 111 LEU A O 1
ATOM 904 N N . THR A 1 112 ? 9.673 10.530 -17.685 1.00 47.56 112 THR A N 1
ATOM 905 C CA . THR A 1 112 ? 8.574 9.777 -17.037 1.00 47.56 112 THR A CA 1
ATOM 906 C C . THR A 1 112 ? 7.729 9.088 -18.134 1.00 47.56 112 THR A C 1
ATOM 908 O O . THR A 1 112 ? 7.249 9.798 -19.017 1.00 47.56 112 THR A O 1
ATOM 911 N N . PRO A 1 113 ? 7.524 7.746 -18.159 1.00 48.25 113 PRO A N 1
ATOM 912 C CA . PRO A 1 113 ? 7.046 7.060 -19.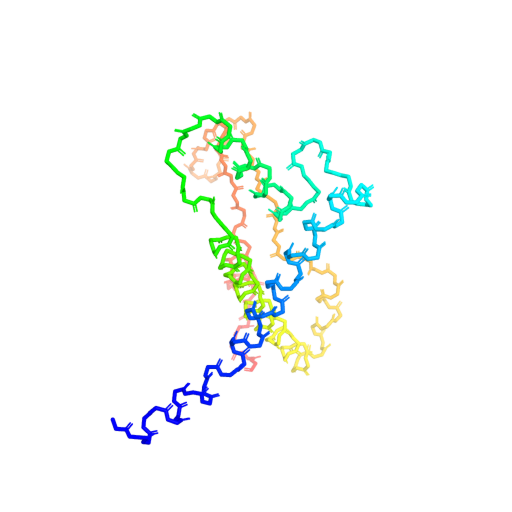370 1.00 48.25 113 PRO A CA 1
ATOM 913 C C . PRO A 1 113 ? 5.582 6.563 -19.324 1.00 48.25 113 PRO A C 1
ATOM 915 O O . PRO A 1 113 ? 5.319 5.395 -19.589 1.00 48.25 113 PRO A O 1
ATOM 918 N N . LEU A 1 114 ? 4.607 7.438 -19.056 1.00 49.78 114 LEU A N 1
ATOM 919 C CA . LEU A 1 114 ? 3.186 7.226 -19.398 1.00 49.78 114 LEU A CA 1
ATOM 920 C C . LEU A 1 114 ? 2.556 8.592 -19.711 1.00 49.78 114 LEU A C 1
ATOM 922 O O . LEU A 1 114 ? 2.499 9.461 -18.845 1.00 49.78 114 LEU A O 1
ATOM 926 N N . ASN A 1 115 ? 2.084 8.800 -20.942 1.00 51.12 115 ASN A N 1
ATOM 927 C CA . ASN A 1 115 ? 1.274 9.979 -21.264 1.00 51.12 115 ASN A CA 1
ATOM 928 C C . ASN A 1 115 ? -0.145 9.831 -20.679 1.00 51.12 115 ASN A C 1
ATOM 930 O O . ASN A 1 115 ? -0.688 8.730 -20.614 1.00 51.12 115 ASN A O 1
ATOM 934 N N . LEU A 1 116 ? -0.744 10.955 -20.272 1.00 54.41 116 LEU A N 1
ATOM 935 C CA . LEU A 1 116 ? -2.112 11.045 -19.745 1.00 54.41 116 LEU A CA 1
ATOM 936 C C . LEU A 1 116 ? -3.159 10.749 -20.842 1.00 54.41 116 LEU A C 1
ATOM 938 O O . LEU A 1 116 ? -2.952 11.105 -22.005 1.00 54.41 116 LEU A O 1
ATOM 942 N N . TRP A 1 117 ? -4.290 10.145 -20.464 1.00 51.94 117 TRP A N 1
ATOM 943 C CA . TRP A 1 117 ? -5.451 9.901 -21.334 1.00 51.94 117 TRP A CA 1
ATOM 944 C C . TRP A 1 117 ? -5.974 11.214 -21.944 1.00 51.94 117 TRP A C 1
ATOM 946 O O . TRP A 1 117 ? -5.962 12.253 -21.278 1.00 51.94 117 TRP A O 1
ATOM 956 N N . ARG A 1 118 ? -6.429 11.185 -23.205 1.00 64.44 118 ARG A N 1
ATOM 957 C CA . ARG A 1 118 ? -7.039 12.343 -23.888 1.00 64.44 118 ARG A CA 1
ATOM 958 C C . ARG A 1 118 ? -8.335 11.936 -24.582 1.00 64.44 118 ARG A C 1
ATOM 960 O O . ARG A 1 118 ? -8.372 10.872 -25.183 1.00 64.44 118 ARG A O 1
ATOM 967 N N . ASP A 1 119 ? -9.337 12.810 -24.588 1.00 76.31 119 ASP A N 1
ATOM 968 C CA . ASP A 1 119 ? -10.591 12.596 -25.324 1.00 76.31 119 ASP A CA 1
ATOM 969 C C . ASP A 1 119 ? -10.657 13.473 -26.578 1.00 76.31 119 ASP A C 1
ATOM 971 O O . ASP A 1 119 ? -10.185 14.616 -26.587 1.00 76.31 119 ASP A O 1
ATOM 975 N N . THR A 1 120 ? -11.274 12.964 -27.644 1.00 76.81 120 THR A N 1
ATOM 976 C CA . THR A 1 120 ? -11.557 13.762 -28.845 1.00 76.81 120 THR A CA 1
ATOM 977 C C . THR A 1 120 ? -12.612 14.830 -28.551 1.00 76.81 120 THR A C 1
ATOM 979 O O . THR A 1 120 ? -13.749 14.530 -28.189 1.00 76.81 120 THR A O 1
ATOM 982 N N . ALA A 1 121 ? -12.266 16.106 -28.729 1.00 80.75 121 ALA A N 1
ATOM 983 C CA . ALA A 1 121 ? -13.198 17.215 -28.490 1.00 80.75 121 ALA A CA 1
ATOM 984 C C . ALA A 1 121 ? -14.300 17.330 -29.565 1.00 80.75 121 ALA A C 1
ATOM 986 O O . ALA A 1 121 ? -15.355 17.922 -29.311 1.00 80.75 121 ALA A O 1
ATOM 987 N N . GLU A 1 122 ? -14.067 16.754 -30.744 1.00 82.06 122 GLU A N 1
ATOM 988 C CA . GLU A 1 122 ? -14.975 16.700 -31.889 1.00 82.06 122 GLU A CA 1
ATOM 989 C C . GLU A 1 122 ? -14.636 15.517 -32.808 1.00 82.06 122 GLU A C 1
ATOM 991 O O . GLU A 1 122 ? -13.561 14.920 -32.687 1.00 82.06 122 GLU A O 1
ATOM 996 N N . ASP A 1 123 ? -15.556 15.170 -33.708 1.00 88.69 123 ASP A N 1
ATOM 997 C CA . ASP A 1 123 ? -15.373 14.089 -34.678 1.00 88.69 123 ASP A CA 1
ATOM 998 C C . ASP A 1 123 ? -14.150 14.383 -35.558 1.00 88.69 123 ASP A C 1
ATOM 1000 O O . ASP A 1 123 ? -14.106 15.383 -36.271 1.00 88.69 123 ASP A O 1
ATOM 1004 N N . THR A 1 124 ? -13.141 13.515 -35.501 1.00 82.88 124 THR A N 1
ATOM 1005 C CA . THR A 1 124 ? -11.838 13.736 -36.143 1.00 82.88 124 THR A CA 1
ATOM 1006 C C . THR A 1 124 ? -11.440 12.523 -36.970 1.00 82.88 124 THR A C 1
ATOM 1008 O O . THR A 1 124 ? -11.508 11.389 -36.502 1.00 82.88 124 THR A O 1
ATOM 1011 N N . ALA A 1 125 ? -10.989 12.740 -38.203 1.00 84.88 125 ALA 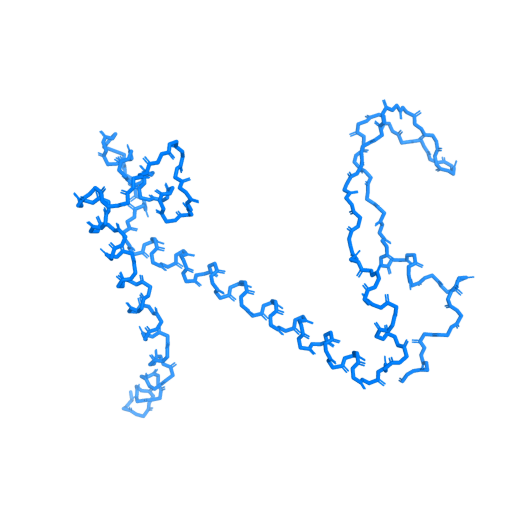A N 1
ATOM 1012 C CA . ALA A 1 125 ? -10.454 11.670 -39.037 1.00 84.88 125 ALA A CA 1
ATOM 1013 C C . ALA A 1 125 ? -8.960 11.444 -38.753 1.00 84.88 125 ALA A C 1
ATOM 1015 O O . ALA A 1 125 ? -8.168 12.384 -38.800 1.00 84.88 125 ALA A O 1
ATOM 1016 N N . VAL A 1 126 ? -8.570 10.194 -38.499 1.00 78.94 126 VAL A N 1
ATOM 1017 C CA . VAL A 1 126 ? -7.173 9.759 -38.371 1.00 78.94 126 VAL A CA 1
ATOM 1018 C C . VAL A 1 126 ? -6.915 8.675 -39.415 1.00 78.94 126 VAL A C 1
ATOM 1020 O O . VAL A 1 126 ? -7.448 7.565 -39.342 1.00 78.94 126 VAL A O 1
ATOM 1023 N N . GLY A 1 127 ? -6.112 9.007 -40.428 1.00 81.94 127 GLY A N 1
ATOM 1024 C CA . GLY A 1 127 ? -5.920 8.144 -41.595 1.00 81.94 127 GLY A CA 1
ATOM 1025 C C . GLY A 1 127 ? -7.238 7.912 -42.342 1.00 81.94 127 GLY A C 1
ATOM 1026 O O . GLY A 1 127 ? -7.906 8.864 -42.736 1.00 81.94 127 GLY A O 1
ATOM 1027 N N . SER A 1 128 ? -7.617 6.646 -42.537 1.00 82.56 128 SER A N 1
ATOM 1028 C CA . SER A 1 128 ? -8.874 6.253 -43.194 1.00 82.56 128 SER A CA 1
ATOM 1029 C C . SER A 1 128 ? -10.068 6.119 -42.243 1.00 82.56 128 SER A C 1
ATOM 1031 O O . SER A 1 128 ? -11.159 5.772 -42.693 1.00 82.56 128 SER A O 1
ATOM 1033 N N . TYR A 1 129 ? -9.877 6.336 -40.941 1.00 75.44 129 TYR A N 1
ATOM 1034 C CA . TYR A 1 129 ? -10.903 6.100 -39.926 1.00 75.44 129 TYR A CA 1
ATOM 1035 C C . TYR A 1 129 ? -11.389 7.414 -39.319 1.00 75.44 129 TYR A C 1
ATOM 1037 O O . TYR A 1 129 ? -10.602 8.325 -39.076 1.00 75.44 129 TYR A O 1
ATOM 1045 N N . VAL A 1 130 ? -12.691 7.504 -39.049 1.00 86.75 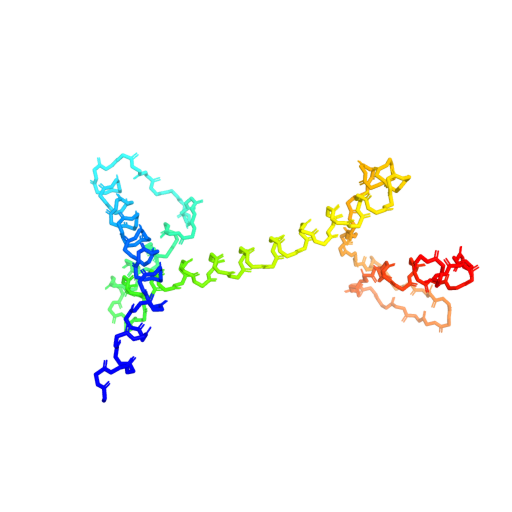130 VAL A N 1
ATOM 1046 C CA . VAL A 1 130 ? -13.302 8.644 -38.352 1.00 86.75 130 VAL A CA 1
ATOM 1047 C C . VAL A 1 130 ? -13.512 8.263 -36.895 1.00 86.75 130 VAL A C 1
ATOM 1049 O O . VAL A 1 130 ? -14.163 7.262 -36.604 1.00 86.75 130 VAL A O 1
ATOM 1052 N N . ILE A 1 131 ? -12.948 9.060 -35.992 1.00 87.38 131 ILE A N 1
ATOM 1053 C CA . ILE A 1 131 ? -13.044 8.890 -34.547 1.00 87.38 131 ILE A CA 1
ATOM 1054 C C . ILE A 1 131 ? -14.072 9.900 -34.020 1.00 87.38 131 ILE A C 1
ATOM 1056 O O . ILE A 1 131 ? -13.818 11.105 -34.091 1.00 87.38 131 ILE A O 1
ATOM 1060 N N . PRO A 1 132 ? -15.223 9.448 -33.495 1.00 87.88 132 PRO A N 1
ATOM 1061 C CA . PRO A 1 132 ? -16.252 10.340 -32.968 1.00 87.88 132 PRO A CA 1
ATOM 1062 C C . PRO A 1 132 ? -15.789 11.121 -31.735 1.00 87.88 132 PRO A C 1
ATOM 1064 O O . PRO A 1 132 ? -14.905 10.680 -30.995 1.00 87.88 132 PRO A O 1
ATOM 1067 N N . LYS A 1 133 ? -16.430 12.257 -31.478 1.00 82.62 133 LYS A N 1
ATOM 1068 C CA . LYS A 1 133 ? -16.284 13.082 -30.278 1.00 82.62 133 LYS A CA 1
ATOM 1069 C C . LYS A 1 133 ? -16.517 12.277 -28.996 1.00 82.62 133 LYS A C 1
ATOM 1071 O O . LYS A 1 133 ? -17.475 11.515 -28.900 1.00 82.62 133 LYS A O 1
ATOM 1076 N N . GLY A 1 134 ? -15.685 12.518 -27.986 1.00 78.06 134 GLY A N 1
ATOM 1077 C CA . GLY A 1 134 ? -15.751 11.864 -26.677 1.00 78.06 134 GLY A CA 1
ATOM 1078 C C . GLY A 1 134 ? -15.111 10.477 -26.650 1.00 78.06 134 GLY A C 1
ATOM 1079 O O . GLY A 1 134 ? -15.260 9.757 -25.667 1.00 78.06 134 GLY A O 1
ATOM 1080 N N . THR A 1 135 ? -14.406 10.089 -27.714 1.00 81.00 135 THR A N 1
ATOM 1081 C CA . THR A 1 135 ? -13.661 8.831 -27.741 1.00 81.00 135 THR A CA 1
ATOM 1082 C C . THR A 1 135 ? -12.348 9.019 -26.993 1.00 81.00 135 THR A C 1
ATOM 1084 O O . THR A 1 135 ? -11.540 9.874 -27.364 1.00 81.00 135 THR A O 1
ATOM 1087 N N . ALA A 1 136 ? -12.131 8.199 -25.966 1.00 70.50 136 ALA A N 1
ATOM 1088 C CA . ALA A 1 136 ? -10.878 8.165 -25.228 1.00 70.50 136 ALA A CA 1
ATOM 1089 C C . ALA A 1 136 ? -9.759 7.587 -26.101 1.00 70.50 136 ALA A C 1
ATOM 1091 O O . ALA A 1 136 ? -9.853 6.471 -26.618 1.00 70.50 136 ALA A O 1
ATOM 1092 N N . ILE A 1 137 ? -8.687 8.355 -26.253 1.00 68.19 137 ILE A N 1
ATOM 1093 C CA . ILE A 1 137 ? -7.492 8.001 -27.005 1.00 68.19 137 ILE A CA 1
ATOM 1094 C C . ILE A 1 137 ? -6.320 7.913 -26.034 1.00 68.19 137 ILE A C 1
ATOM 1096 O O . ILE A 1 137 ? -6.021 8.836 -25.271 1.00 68.19 137 ILE A O 1
ATOM 1100 N N . THR A 1 138 ? -5.602 6.799 -26.122 1.00 63.19 138 THR A N 1
ATOM 1101 C CA . THR A 1 138 ? -4.295 6.638 -25.498 1.00 63.19 138 THR A CA 1
ATOM 1102 C C . THR A 1 138 ? -3.246 6.426 -26.579 1.00 63.19 138 THR A C 1
ATOM 1104 O O . THR A 1 138 ? -3.436 5.635 -27.505 1.00 63.19 138 THR A O 1
ATOM 1107 N N . ALA A 1 139 ? -2.137 7.157 -26.487 1.00 61.44 139 ALA A N 1
ATOM 1108 C CA . ALA A 1 139 ? -0.979 6.871 -27.315 1.00 61.44 139 ALA A CA 1
ATOM 1109 C C . ALA A 1 139 ? -0.268 5.662 -26.709 1.00 61.44 139 ALA A C 1
ATOM 1111 O O . ALA A 1 139 ? 0.298 5.748 -25.617 1.00 61.44 139 ALA A O 1
ATOM 1112 N N . GLN A 1 140 ? -0.286 4.531 -27.412 1.00 55.16 140 GLN A N 1
ATOM 1113 C CA . GLN A 1 140 ? 0.434 3.341 -26.979 1.00 55.16 140 GLN A CA 1
ATOM 1114 C C . GLN A 1 140 ? 1.927 3.519 -27.275 1.00 55.16 140 GLN A C 1
ATOM 1116 O O . GLN A 1 140 ? 2.456 3.039 -28.275 1.00 55.16 140 GLN A O 1
ATOM 1121 N N . LEU A 1 141 ? 2.601 4.266 -26.396 1.00 59.47 141 LEU A N 1
ATOM 1122 C CA . LEU A 1 141 ? 4.015 4.616 -26.533 1.00 59.47 141 LEU A CA 1
ATOM 1123 C C . LEU A 1 141 ? 4.896 3.371 -26.648 1.00 59.47 141 LEU A C 1
ATOM 1125 O O . LEU A 1 141 ? 5.898 3.416 -27.340 1.00 59.47 141 LEU A O 1
ATOM 1129 N N . SER A 1 142 ? 4.503 2.243 -26.053 1.00 53.19 142 SER A N 1
ATOM 1130 C CA . SER A 1 142 ? 5.237 0.983 -26.180 1.00 53.19 142 SER A CA 1
ATOM 1131 C C . SER A 1 142 ? 5.280 0.416 -27.597 1.00 53.19 142 SER A C 1
ATOM 1133 O O . SER A 1 142 ? 6.176 -0.375 -27.843 1.00 53.19 142 SER A O 1
ATOM 1135 N N . LEU A 1 143 ? 4.351 0.774 -28.496 1.00 59.28 143 LEU A N 1
ATOM 1136 C CA . LEU A 1 143 ? 4.398 0.406 -29.918 1.00 59.28 143 LEU A CA 1
ATOM 1137 C C . LEU A 1 143 ? 5.220 1.414 -30.722 1.00 59.28 143 LEU A C 1
ATOM 1139 O O . LEU A 1 143 ? 6.008 1.009 -31.561 1.00 59.28 143 LEU A O 1
ATOM 1143 N N . VAL A 1 144 ? 5.091 2.709 -30.419 1.00 60.66 144 VAL A N 1
ATOM 1144 C CA . VAL A 1 144 ? 5.880 3.774 -31.069 1.00 60.66 144 VAL A CA 1
ATOM 1145 C C . VAL A 1 144 ? 7.367 3.654 -30.728 1.00 60.66 144 VAL A C 1
ATOM 1147 O O . VAL A 1 144 ? 8.215 3.724 -31.606 1.00 60.66 144 VAL A O 1
ATOM 1150 N N . MET A 1 145 ? 7.695 3.421 -29.458 1.00 56.62 145 MET A N 1
ATOM 1151 C CA . MET A 1 145 ? 9.067 3.201 -28.977 1.00 56.62 145 MET A CA 1
ATOM 1152 C C . MET A 1 145 ? 9.642 1.845 -29.418 1.00 56.62 145 MET A C 1
ATOM 1154 O O . MET A 1 145 ? 10.798 1.549 -29.152 1.00 56.62 145 MET A O 1
ATOM 1158 N N . ASN A 1 146 ? 8.828 1.019 -30.075 1.00 56.44 146 ASN A N 1
ATOM 1159 C CA . ASN A 1 146 ? 9.188 -0.269 -30.651 1.00 56.44 146 ASN A CA 1
ATOM 1160 C C . ASN A 1 146 ? 8.859 -0.311 -32.152 1.00 56.44 146 ASN A C 1
ATOM 1162 O O . ASN A 1 146 ? 8.633 -1.388 -32.710 1.00 56.44 146 ASN A O 1
ATOM 1166 N N . ASP A 1 147 ? 8.783 0.845 -32.800 1.00 66.81 147 ASP A N 1
ATOM 1167 C CA . ASP A 1 147 ? 8.561 0.919 -34.232 1.00 66.81 147 ASP A CA 1
ATOM 1168 C C . ASP A 1 147 ? 9.904 0.768 -34.957 1.00 66.81 147 ASP A C 1
ATOM 1170 O O . ASP A 1 147 ? 10.777 1.629 -34.862 1.00 66.81 147 ASP A O 1
ATOM 1174 N N . GLU A 1 148 ? 10.066 -0.336 -35.684 1.00 68.25 148 GLU A N 1
ATOM 1175 C CA . GLU A 1 148 ? 11.256 -0.647 -36.491 1.00 68.25 148 GLU A CA 1
ATOM 1176 C C . GLU A 1 148 ? 11.539 0.389 -37.583 1.00 68.25 148 GLU A C 1
ATOM 1178 O O . GLU A 1 148 ? 12.674 0.507 -38.032 1.00 68.25 148 GLU A O 1
ATOM 1183 N N . THR A 1 149 ? 10.530 1.158 -38.007 1.00 68.62 149 THR A N 1
ATOM 1184 C CA . THR A 1 149 ? 10.725 2.228 -38.995 1.00 68.62 149 THR A CA 1
ATOM 1185 C C . THR A 1 149 ? 11.427 3.455 -38.416 1.00 68.62 149 THR A C 1
ATOM 1187 O O . THR A 1 149 ? 11.998 4.238 -39.173 1.00 68.62 149 THR A O 1
ATOM 1190 N N . PHE A 1 150 ? 11.405 3.623 -37.090 1.00 61.06 150 PHE A N 1
ATOM 1191 C CA . PHE A 1 150 ? 12.044 4.740 -36.390 1.00 61.06 150 PHE A CA 1
ATOM 1192 C C . PHE A 1 150 ? 13.199 4.302 -35.473 1.00 61.06 150 PHE A C 1
ATOM 1194 O O . PHE A 1 150 ? 14.049 5.130 -35.148 1.00 61.06 150 PHE A O 1
ATOM 1201 N N . PHE A 1 151 ? 13.262 3.024 -35.080 1.00 64.00 151 PHE A N 1
ATOM 1202 C CA . PHE A 1 151 ? 14.302 2.450 -34.222 1.00 64.00 151 PHE A CA 1
ATOM 1203 C C . PHE A 1 151 ? 14.867 1.166 -34.860 1.00 64.00 151 PHE A C 1
ATOM 1205 O O . PHE A 1 151 ? 14.305 0.082 -34.696 1.00 64.00 151 PHE A O 1
ATOM 1212 N N . GLU A 1 152 ? 15.969 1.308 -35.607 1.00 59.69 152 GLU A N 1
ATOM 1213 C CA . GLU A 1 152 ? 16.514 0.280 -36.517 1.00 59.69 152 GLU A CA 1
ATOM 1214 C C . GLU A 1 152 ? 17.233 -0.901 -35.824 1.00 59.69 152 GLU A C 1
ATOM 1216 O O . GLU A 1 152 ? 17.289 -1.980 -36.406 1.00 59.69 152 GLU A O 1
ATOM 1221 N N . ASP A 1 153 ? 17.724 -0.761 -34.585 1.00 64.06 153 ASP A N 1
ATOM 1222 C CA . ASP A 1 153 ? 18.506 -1.808 -33.899 1.00 64.06 153 ASP A CA 1
ATOM 1223 C C . ASP A 1 153 ? 17.961 -2.116 -32.498 1.00 64.06 153 ASP A C 1
ATOM 1225 O O . ASP A 1 153 ? 18.162 -1.364 -31.549 1.00 64.06 153 ASP A O 1
ATOM 1229 N N . ARG A 1 154 ? 17.257 -3.248 -32.365 1.00 52.44 154 ARG A N 1
ATOM 1230 C CA . ARG A 1 154 ? 16.605 -3.680 -31.108 1.00 52.44 154 ARG A CA 1
ATOM 1231 C C . ARG A 1 154 ? 17.093 -5.014 -30.544 1.00 52.44 154 ARG A C 1
ATOM 1233 O O . ARG A 1 154 ? 16.562 -5.495 -29.547 1.00 52.44 154 ARG A O 1
ATOM 1240 N N . HIS A 1 155 ? 18.081 -5.635 -31.180 1.00 55.25 155 HIS A N 1
ATOM 1241 C CA . HIS A 1 155 ? 18.611 -6.944 -30.775 1.00 55.25 155 HIS A CA 1
ATOM 1242 C C . HIS A 1 155 ? 20.130 -6.957 -30.576 1.00 55.25 155 HIS A C 1
ATOM 1244 O O . HIS A 1 155 ? 20.725 -8.030 -30.492 1.00 55.25 155 HIS A O 1
ATOM 1250 N N . GLN A 1 156 ? 20.756 -5.784 -30.503 1.00 46.75 156 GLN A N 1
ATOM 1251 C CA . GLN A 1 156 ? 22.145 -5.651 -30.075 1.00 46.75 156 GLN A CA 1
ATOM 1252 C C . GLN A 1 156 ? 22.202 -4.968 -28.715 1.00 46.75 156 GLN A C 1
ATOM 1254 O O . GLN A 1 156 ? 22.604 -3.817 -28.609 1.00 46.75 156 GLN A O 1
ATOM 1259 N N . GLU A 1 157 ? 21.807 -5.718 -27.691 1.00 44.19 157 GLU A N 1
ATOM 1260 C CA . GLU A 1 157 ? 22.315 -5.574 -26.325 1.00 44.19 157 GLU A CA 1
ATOM 1261 C C . GLU A 1 157 ? 22.657 -6.968 -25.790 1.00 44.19 157 GLU A C 1
ATOM 1263 O O . GLU A 1 157 ? 21.797 -7.877 -25.896 1.00 44.19 157 GLU A O 1
#

Radius of gyration: 24.97 Å; chains: 1; bounding box: 53×52×66 Å

Secondary structure (DSSP, 8-state):
-HHHHHHHHHHHHHHHHHHHHHHHHHHHHHHHHHTTSS---TT-SSHHHHHHHHHHHHHHTT-----SHHHHHHHHHHHHHHHHHHHHHHHHHHHHHHHH-HHHHHHHTT----PPPEE-SS-EEETTEEE-TT-EE---HHHHTT-TTT----S--

pLDDT: mean 80.82, std 15.38, range [44.19, 97.75]